Protein AF-A0A959NCC4-F1 (afdb_monomer)

pLDDT: mean 85.94, std 17.53, range [36.22, 98.69]

Radius of gyration: 21.21 Å; Cα contacts (8 Å, |Δi|>4): 226; chains: 1; bounding box: 58×50×36 Å

Secondary structure (DSSP, 8-state):
---S-HHHHGGGGS-HHHHHHHHHHHHHHTS---PPBGGGTS--SSS-S-EEE-TTT--EEEHHHHHHHHHTT-HHHHHHHHHHTTSHHHHT-SEEEEEEEEEETTEEEEEEE-SSS-EEEEEEES----SSSEEEEEEETTEEE-GGG-

Sequence (150 aa):
MPSFIPFLLVFLATPPDVIAFFFSLFSFKINFITMKNANHFFGSHNGSENFYRHNLSGLIYTDSVKELAEGCQAYWLINLIICHQCETQVRKESFQVWDLKRTQENVFSILATDGNHNRVTSQEIPFSDFPYDLATIWLVDGCLMLPSEY

Nearest PDB structures (foldseek):
  3h4l-assembly2_A  TM=6.312E-01  e=6.478E-01  Saccharomyces cerevisiae
  9gbv-assembly1_D  TM=4.904E-01  e=2.244E+00  Escherichia coli
  3h4l-assembly3_B  TM=4.209E-01  e=1.750E+00  Saccharomyces cerevisiae

Foldseek 3Di:
DDDPPPPVVVPVPDPPVVVVVVCVVVVVVVPPPPFFELLVVFQPDQAAPDWDADVPQRFIEGPRVVCLCVVQVPVVVVVVLSVCCVDPQSVVQQKKKWKWAAPDDQKIKIWIDSVVPHTRDIDIDGGDPGPGGIYIWMQHNRYIYGPSHD

Mean predicted aligned error: 10.32 Å

Structure (mmCIF, N/CA/C/O backbone):
data_AF-A0A959NCC4-F1
#
_entry.id   AF-A0A959NCC4-F1
#
loop_
_atom_site.group_PDB
_atom_site.id
_atom_site.type_symbol
_atom_site.label_atom_id
_atom_site.label_alt_id
_atom_site.label_comp_id
_atom_site.label_asym_id
_atom_site.label_entity_id
_atom_site.label_seq_id
_atom_site.pdbx_PDB_ins_code
_atom_site.Cartn_x
_atom_site.Cartn_y
_atom_site.Cartn_z
_atom_site.occupancy
_atom_site.B_iso_or_equiv
_atom_site.auth_seq_id
_atom_site.auth_comp_id
_atom_site.auth_asym_id
_atom_site.auth_atom_id
_atom_site.pdbx_PDB_model_num
ATOM 1 N N . MET A 1 1 ? -32.059 24.848 -22.153 1.00 36.22 1 MET A N 1
ATOM 2 C CA . MET A 1 1 ? -32.544 23.597 -21.530 1.00 36.22 1 MET A CA 1
ATOM 3 C C . MET A 1 1 ? -31.350 22.802 -21.010 1.00 36.22 1 MET A C 1
ATOM 5 O O . MET A 1 1 ? -30.446 22.609 -21.809 1.00 36.22 1 MET A O 1
ATOM 9 N N . PRO A 1 2 ? -31.337 22.322 -19.753 1.00 43.47 2 PRO A N 1
ATOM 10 C CA . PRO A 1 2 ? -31.921 22.899 -18.552 1.00 43.47 2 PRO A CA 1
ATOM 11 C C . PRO A 1 2 ? -30.881 23.705 -17.746 1.00 43.47 2 PRO A C 1
ATOM 13 O O . PRO A 1 2 ? -29.677 23.480 -17.773 1.00 43.47 2 PRO A O 1
ATOM 16 N N . SER A 1 3 ? -31.411 24.706 -17.066 1.00 40.75 3 SER A N 1
ATOM 17 C CA . SER A 1 3 ? -30.784 25.704 -16.211 1.00 40.75 3 SER A CA 1
ATOM 18 C C . SER A 1 3 ? -30.178 25.116 -14.931 1.00 40.75 3 SER A C 1
ATOM 20 O O . SER A 1 3 ? -30.899 24.507 -14.149 1.00 40.75 3 SER A O 1
ATOM 22 N N . PHE A 1 4 ? -28.913 25.430 -14.639 1.00 46.38 4 PHE A N 1
ATOM 23 C CA . PHE A 1 4 ? -28.263 25.240 -13.324 1.00 46.38 4 PHE A CA 1
ATOM 24 C C . PHE A 1 4 ? -28.744 26.235 -12.240 1.00 46.38 4 PHE A C 1
ATOM 26 O O . PHE A 1 4 ? -28.154 26.358 -11.173 1.00 46.38 4 PHE A O 1
ATOM 33 N N . ILE A 1 5 ? -29.833 26.956 -12.511 1.00 52.00 5 ILE A N 1
ATOM 34 C CA . ILE A 1 5 ? -30.332 28.077 -11.712 1.00 52.00 5 ILE A CA 1
ATOM 35 C C . ILE A 1 5 ? -31.399 27.703 -10.642 1.00 52.00 5 ILE A C 1
ATOM 37 O O . ILE A 1 5 ? -31.632 28.541 -9.769 1.00 52.00 5 ILE A O 1
ATOM 41 N N . PRO A 1 6 ? -32.037 26.507 -10.563 1.00 47.09 6 PRO A N 1
ATOM 42 C CA . PRO A 1 6 ? -33.168 26.362 -9.646 1.00 47.09 6 PRO A CA 1
ATOM 43 C C . PRO A 1 6 ? -32.748 26.186 -8.182 1.00 47.09 6 PRO A C 1
ATOM 45 O O . PRO A 1 6 ? -33.572 26.417 -7.309 1.00 47.09 6 PRO A O 1
ATOM 48 N N . PHE A 1 7 ? -31.497 25.821 -7.875 1.00 47.25 7 PHE A N 1
ATOM 49 C CA . PHE A 1 7 ? -31.104 25.605 -6.476 1.00 47.25 7 PHE A CA 1
ATOM 50 C C . PHE A 1 7 ? -30.754 26.894 -5.731 1.00 47.25 7 PHE A C 1
ATOM 52 O O . PHE A 1 7 ? -31.044 26.990 -4.545 1.00 47.25 7 PHE A O 1
ATOM 59 N N . LEU A 1 8 ? -30.196 27.907 -6.405 1.00 48.50 8 LEU A N 1
ATOM 60 C CA . LEU A 1 8 ? -29.817 29.162 -5.742 1.00 48.50 8 LEU A CA 1
ATOM 61 C C . LEU A 1 8 ? -31.023 30.088 -5.489 1.00 48.50 8 LEU A C 1
ATOM 63 O O . LEU A 1 8 ? -31.024 30.851 -4.528 1.00 48.50 8 LEU A O 1
ATOM 67 N N . LEU A 1 9 ? -32.070 30.001 -6.319 1.00 48.56 9 LEU A N 1
ATOM 68 C CA . LEU A 1 9 ? -33.267 30.846 -6.203 1.00 48.56 9 LEU A CA 1
ATOM 69 C C . LEU A 1 9 ? -34.261 30.387 -5.124 1.00 48.56 9 LEU A C 1
ATOM 71 O O . LEU A 1 9 ? -35.061 31.199 -4.670 1.00 48.56 9 LEU A O 1
ATOM 75 N N . VAL A 1 10 ? -34.204 29.130 -4.670 1.00 52.84 10 VAL A N 1
ATOM 76 C CA . VAL A 1 10 ? -35.090 28.623 -3.599 1.00 52.84 10 VAL A CA 1
ATOM 77 C C . VAL A 1 10 ? -34.708 29.182 -2.218 1.00 52.84 10 VAL A C 1
ATOM 79 O O . VAL A 1 10 ? -35.551 29.250 -1.327 1.00 52.84 10 VAL A O 1
ATOM 82 N N . PHE A 1 11 ? -33.476 29.670 -2.042 1.00 53.00 11 PHE A N 1
ATOM 83 C CA . PHE A 1 11 ? -32.990 30.185 -0.755 1.00 53.00 11 PHE A CA 1
ATOM 84 C C . PHE A 1 11 ? -33.338 31.653 -0.473 1.00 53.00 11 PHE A C 1
ATOM 86 O O . PHE A 1 11 ? -33.196 32.096 0.663 1.00 53.00 11 PHE A O 1
ATOM 93 N N . LEU A 1 12 ? -33.831 32.417 -1.454 1.00 54.66 12 LEU A N 1
ATOM 94 C CA . LEU A 1 12 ? -34.167 33.835 -1.244 1.00 54.66 12 LEU A CA 1
ATOM 95 C C . LEU A 1 12 ? -35.498 34.060 -0.501 1.00 54.66 12 LEU A C 1
ATOM 97 O O . LEU A 1 12 ? -35.804 35.195 -0.149 1.00 54.66 12 LEU A O 1
ATOM 101 N N . ALA A 1 13 ? -36.276 33.002 -0.244 1.00 60.25 13 ALA A N 1
ATOM 102 C CA . ALA A 1 13 ? -37.571 33.080 0.441 1.00 60.25 13 ALA A CA 1
ATOM 103 C C . ALA A 1 13 ? -37.619 32.336 1.790 1.00 60.25 13 ALA A C 1
ATOM 105 O O . ALA A 1 13 ? -38.666 32.304 2.437 1.00 60.25 13 ALA A O 1
ATOM 106 N N . THR A 1 14 ? -36.519 31.720 2.228 1.00 65.12 14 THR A N 1
ATOM 107 C CA . THR A 1 14 ? -36.474 30.999 3.507 1.00 65.12 14 THR A CA 1
ATOM 108 C C . THR A 1 14 ? -36.092 31.936 4.655 1.00 65.12 14 THR A C 1
ATOM 110 O O . THR A 1 14 ? -35.218 32.783 4.460 1.00 65.12 14 THR A O 1
ATOM 113 N N . PRO A 1 15 ? -36.693 31.790 5.853 1.00 79.75 15 PRO A N 1
ATOM 114 C CA . PRO A 1 15 ? -36.322 32.585 7.019 1.00 79.75 15 PRO A CA 1
ATOM 115 C C . PRO A 1 15 ? -34.806 32.528 7.283 1.00 79.75 15 PRO A C 1
ATOM 117 O O . PRO A 1 15 ? -34.207 31.465 7.077 1.00 79.75 15 PRO A O 1
ATOM 120 N N . PRO A 1 16 ? -34.184 33.618 7.772 1.00 71.31 16 PRO A N 1
ATOM 121 C CA . PRO A 1 16 ? -32.748 33.671 8.069 1.00 71.31 16 PRO A CA 1
ATOM 122 C C . PRO A 1 16 ? -32.264 32.499 8.934 1.00 71.31 16 PRO A C 1
ATOM 124 O O . PRO A 1 16 ? -31.165 31.991 8.733 1.00 71.31 16 PRO A O 1
ATOM 127 N N . ASP A 1 17 ? -33.122 32.016 9.832 1.00 71.38 17 ASP A N 1
ATOM 128 C CA . ASP A 1 17 ? -32.850 30.920 10.765 1.00 71.38 17 ASP A CA 1
ATOM 129 C C . ASP A 1 17 ? -32.714 29.567 10.050 1.00 71.38 17 ASP A C 1
ATOM 131 O O . ASP A 1 17 ? -31.895 28.729 10.424 1.00 71.38 17 ASP A O 1
ATOM 135 N N . VAL A 1 18 ? -33.479 29.364 8.973 1.00 69.19 18 VAL A N 1
ATOM 136 C CA . VAL A 1 18 ? -33.416 28.160 8.132 1.00 69.19 18 VAL A CA 1
ATOM 137 C C . VAL A 1 18 ? -32.153 28.193 7.281 1.00 69.19 18 VAL A C 1
ATOM 139 O O . VAL A 1 18 ? -31.476 27.179 7.155 1.00 69.19 18 VAL A O 1
ATOM 142 N N . ILE A 1 19 ? -31.784 29.363 6.759 1.00 65.19 19 ILE A N 1
ATOM 143 C CA . ILE A 1 19 ? -30.527 29.559 6.031 1.00 65.19 19 ILE A CA 1
ATOM 144 C C . ILE A 1 19 ? -29.344 29.291 6.967 1.00 65.19 19 ILE A C 1
ATOM 146 O O . ILE A 1 19 ? -28.471 28.500 6.626 1.00 65.19 19 ILE A O 1
ATOM 150 N N . ALA A 1 20 ? -29.348 29.856 8.176 1.00 67.00 20 ALA A N 1
ATOM 151 C CA . ALA A 1 20 ? -28.329 29.606 9.191 1.00 67.00 20 ALA A CA 1
ATOM 152 C C . ALA A 1 20 ? -28.272 28.130 9.616 1.00 67.00 20 ALA A C 1
ATOM 154 O O . ALA A 1 20 ? -27.182 27.596 9.808 1.00 67.00 20 ALA A O 1
ATOM 155 N N . PHE A 1 21 ? -29.414 27.441 9.703 1.00 67.56 21 PHE A N 1
ATOM 156 C CA . PHE A 1 21 ? -29.465 26.005 9.971 1.00 67.56 21 PHE A CA 1
ATOM 157 C C . PHE A 1 21 ? -28.913 25.179 8.807 1.00 67.56 21 PHE A C 1
ATOM 159 O O . PHE A 1 21 ? -28.141 24.261 9.045 1.00 67.56 21 PHE A O 1
ATOM 166 N N . PHE A 1 22 ? -29.233 25.515 7.555 1.00 63.03 22 PHE A N 1
ATOM 167 C CA . PHE A 1 22 ? -28.664 24.860 6.375 1.00 63.03 22 PHE A CA 1
ATOM 168 C C . PHE A 1 22 ? -27.165 25.115 6.2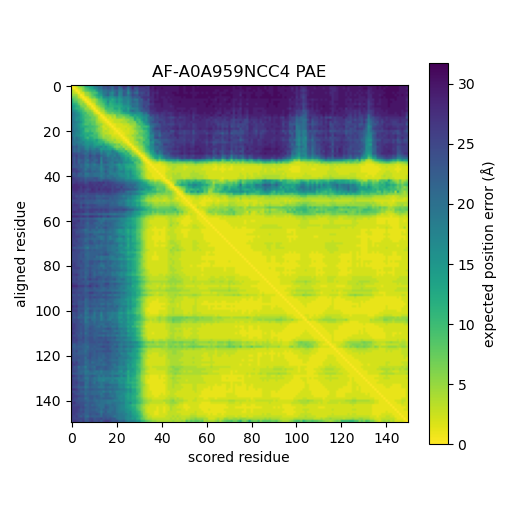54 1.00 63.03 22 PHE A C 1
ATOM 170 O O . PHE A 1 22 ? -26.426 24.174 5.996 1.00 63.03 22 PHE A O 1
ATOM 177 N N . PHE A 1 23 ? -26.693 26.341 6.490 1.00 61.25 23 PHE A N 1
ATOM 178 C CA . PHE A 1 23 ? -25.265 26.640 6.558 1.00 61.25 23 PHE A CA 1
ATOM 179 C C . PHE A 1 23 ? -24.602 25.939 7.737 1.00 61.25 23 PHE A C 1
ATOM 181 O O . PHE A 1 23 ? -23.507 25.438 7.564 1.00 61.25 23 PHE A O 1
ATOM 188 N N . SER A 1 24 ? -25.253 25.819 8.892 1.00 63.38 24 SER A N 1
ATOM 189 C CA . SER A 1 24 ? -24.748 25.029 10.016 1.00 63.38 24 SER A CA 1
ATOM 190 C C . SER A 1 24 ? -24.676 23.546 9.660 1.00 63.38 24 SER A C 1
ATOM 192 O O . SER A 1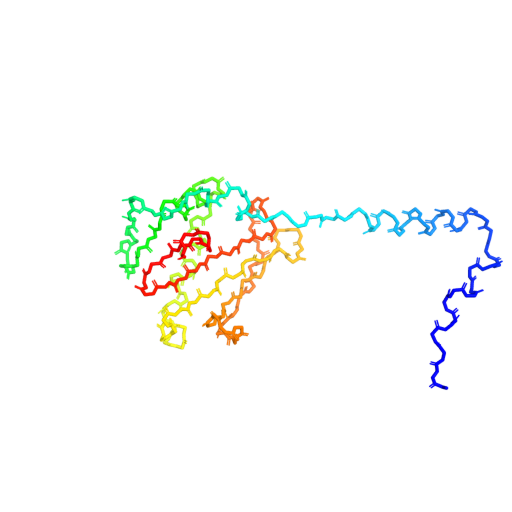 24 ? -23.633 22.945 9.837 1.00 63.38 24 SER A O 1
ATOM 194 N N . LEU A 1 25 ? -25.710 22.959 9.053 1.00 56.66 25 LEU A N 1
ATOM 195 C CA . LEU A 1 25 ? -25.737 21.552 8.641 1.00 56.66 25 LEU A CA 1
ATOM 196 C C . LEU A 1 25 ? -24.739 21.263 7.510 1.00 56.66 25 LEU A C 1
ATOM 198 O O . LEU A 1 25 ? -24.101 20.215 7.498 1.00 56.66 25 LEU A O 1
ATOM 202 N N . PHE A 1 26 ? -24.591 22.192 6.563 1.00 53.12 26 PHE A N 1
ATOM 203 C CA . PHE A 1 26 ? -23.646 22.106 5.454 1.00 53.12 26 PHE A CA 1
ATOM 204 C C . PHE A 1 26 ? -22.221 22.336 5.955 1.00 53.12 26 PHE A C 1
ATOM 206 O O . PHE A 1 26 ? -21.354 21.538 5.644 1.00 53.12 26 PHE A O 1
ATOM 213 N N . SER A 1 27 ? -21.989 23.321 6.825 1.00 52.94 27 SER A N 1
ATOM 214 C CA . SER A 1 27 ? -20.706 23.573 7.494 1.00 52.94 27 SER A CA 1
ATOM 215 C C . SER A 1 27 ? -20.348 22.480 8.513 1.00 52.94 27 SER A C 1
ATOM 217 O O . SER A 1 27 ? -19.172 22.233 8.731 1.00 52.94 27 SER A O 1
ATOM 219 N N . PHE A 1 28 ? -21.330 21.775 9.085 1.00 49.50 28 PHE A N 1
ATOM 220 C CA . PHE A 1 28 ? -21.154 20.610 9.962 1.00 49.50 28 PHE A CA 1
ATOM 221 C C . PHE A 1 28 ? -20.828 19.349 9.155 1.00 49.50 28 PHE A C 1
ATOM 223 O O . PHE A 1 28 ? -20.001 18.546 9.579 1.00 49.50 28 PHE A O 1
ATOM 230 N N . LYS A 1 29 ? -21.405 19.206 7.953 1.00 48.91 29 LYS A N 1
ATOM 231 C CA . LYS A 1 29 ? -21.028 18.186 6.955 1.00 48.91 29 LYS A CA 1
ATOM 232 C C . LYS A 1 29 ? -19.697 18.516 6.255 1.00 48.91 29 LYS A C 1
ATOM 234 O O . LYS A 1 29 ? -19.034 17.621 5.749 1.00 48.91 29 LYS A O 1
ATOM 239 N N . ILE A 1 30 ? -19.307 19.792 6.283 1.00 46.19 30 ILE A N 1
ATOM 240 C CA . ILE A 1 30 ? -18.023 20.375 5.867 1.00 46.19 30 ILE A CA 1
ATOM 241 C C . ILE A 1 30 ? -17.117 20.607 7.094 1.00 46.19 30 ILE A C 1
ATOM 243 O O . ILE A 1 30 ? -16.138 21.348 7.037 1.00 46.19 30 ILE A O 1
ATOM 247 N N . ASN A 1 31 ? -17.329 19.881 8.198 1.00 46.62 31 ASN A N 1
ATOM 248 C CA . ASN A 1 31 ? -16.174 19.442 8.976 1.00 46.62 31 ASN A CA 1
ATOM 249 C C . ASN A 1 31 ? -15.408 18.470 8.073 1.00 46.62 31 ASN A C 1
ATOM 251 O O . ASN A 1 31 ? -15.581 17.257 8.145 1.00 46.62 31 ASN A O 1
ATOM 255 N N . PHE A 1 32 ? -14.654 19.049 7.134 1.00 52.91 32 PHE A N 1
ATOM 256 C CA . PHE A 1 32 ? -13.700 18.401 6.259 1.00 52.91 32 PHE A CA 1
ATOM 257 C C . PHE A 1 32 ? -12.875 17.459 7.127 1.00 52.91 32 PHE A C 1
ATOM 259 O O . PHE A 1 32 ? -11.999 17.890 7.878 1.00 52.91 32 PHE A O 1
ATOM 266 N N . ILE A 1 33 ? -13.162 16.164 7.033 1.00 61.19 33 ILE A N 1
ATOM 267 C CA . ILE A 1 33 ? -12.213 15.139 7.436 1.00 61.19 33 ILE A CA 1
ATOM 268 C C . ILE A 1 33 ? -11.091 15.276 6.413 1.00 61.19 33 ILE A C 1
ATOM 270 O O . ILE A 1 33 ? -11.153 14.712 5.321 1.00 61.19 33 ILE A O 1
ATOM 274 N N . THR A 1 34 ? -10.116 16.138 6.698 1.00 77.19 34 THR A N 1
ATOM 275 C CA . THR A 1 34 ? -8.869 16.156 5.946 1.00 77.19 34 THR A CA 1
ATOM 276 C C . THR A 1 34 ? -8.284 14.764 6.105 1.00 77.19 34 THR A C 1
ATOM 278 O O . THR A 1 34 ? -7.826 14.415 7.192 1.00 77.19 34 THR A O 1
ATOM 281 N N . MET A 1 35 ? -8.374 13.962 5.043 1.00 88.00 35 MET A N 1
ATOM 282 C CA . MET A 1 35 ? -7.840 12.606 5.016 1.00 88.00 35 MET A CA 1
ATOM 283 C C . MET A 1 35 ? -6.366 12.670 5.415 1.00 88.00 35 MET A C 1
ATOM 285 O O . MET A 1 35 ? -5.568 13.351 4.766 1.00 88.00 35 MET A O 1
ATOM 289 N N . LYS A 1 36 ? -6.003 11.993 6.499 1.00 94.81 36 LYS A N 1
ATOM 290 C CA . LYS A 1 36 ? -4.627 11.932 6.977 1.00 94.81 36 LYS A CA 1
ATOM 291 C C . LYS A 1 36 ? -3.880 10.881 6.173 1.00 94.81 36 LYS A C 1
ATOM 293 O O . LYS A 1 36 ? -4.257 9.713 6.185 1.00 94.81 36 LYS A O 1
ATOM 298 N N . ASN A 1 37 ? -2.815 11.288 5.494 1.00 96.19 37 ASN A N 1
ATOM 299 C CA . ASN A 1 37 ? -1.965 10.376 4.741 1.00 96.19 37 ASN A CA 1
ATOM 300 C C . ASN A 1 37 ? -0.753 9.954 5.579 1.00 96.19 37 ASN A C 1
ATOM 302 O O . ASN A 1 37 ? -0.001 10.813 6.036 1.00 96.19 37 ASN A O 1
ATOM 306 N N . ALA A 1 38 ? -0.563 8.646 5.756 1.00 97.00 38 ALA A N 1
ATOM 307 C CA . ALA A 1 38 ? 0.583 8.066 6.446 1.00 97.00 38 ALA A CA 1
ATOM 308 C C . ALA A 1 38 ? 1.913 8.492 5.801 1.00 97.00 38 ALA A C 1
ATOM 310 O O . ALA A 1 38 ? 2.870 8.774 6.515 1.00 97.00 38 ALA A O 1
ATOM 311 N N . ASN A 1 39 ? 1.969 8.642 4.474 1.00 95.44 39 ASN A N 1
ATOM 312 C CA . ASN A 1 39 ? 3.177 9.056 3.750 1.00 95.44 39 ASN A CA 1
ATOM 313 C C . ASN A 1 39 ? 3.658 10.481 4.088 1.00 95.44 39 ASN A C 1
ATOM 315 O O . ASN A 1 39 ? 4.748 10.856 3.682 1.00 95.44 39 ASN A O 1
ATOM 319 N N . HIS A 1 40 ? 2.878 11.295 4.812 1.00 93.38 40 HIS A N 1
ATOM 320 C CA . HIS A 1 40 ? 3.369 12.573 5.351 1.00 93.38 40 HIS A CA 1
ATOM 321 C C . HIS A 1 40 ? 4.170 12.411 6.653 1.00 93.38 40 HIS A C 1
ATOM 323 O O . HIS A 1 40 ? 4.870 13.335 7.056 1.00 93.38 40 HIS A O 1
ATOM 329 N N . PHE A 1 41 ? 4.020 11.275 7.337 1.00 93.56 41 PHE A N 1
ATOM 330 C CA . PHE A 1 41 ? 4.621 11.000 8.644 1.00 93.56 41 PHE A CA 1
ATOM 331 C C . PHE A 1 41 ? 5.752 9.968 8.568 1.00 93.56 41 PHE A C 1
ATOM 333 O O . PHE A 1 41 ? 6.590 9.927 9.464 1.00 93.56 41 PHE A O 1
ATOM 340 N N . PHE A 1 42 ? 5.783 9.163 7.503 1.00 93.06 42 PHE A N 1
ATOM 341 C CA . PHE A 1 42 ? 6.813 8.162 7.222 1.00 93.06 42 PHE A CA 1
ATOM 342 C C . PHE A 1 42 ? 7.483 8.462 5.878 1.00 93.06 42 PHE A C 1
ATOM 344 O O . PHE A 1 42 ? 6.841 9.016 4.988 1.00 93.06 42 PHE A O 1
ATOM 351 N N . GLY A 1 43 ? 8.747 8.063 5.705 1.00 81.50 43 GLY A N 1
ATOM 352 C CA . GLY A 1 43 ? 9.467 8.266 4.439 1.00 81.50 43 GLY A CA 1
ATOM 353 C C . GLY A 1 43 ? 10.207 9.597 4.327 1.00 81.50 43 GLY A C 1
ATOM 354 O O . GLY A 1 43 ? 10.400 10.094 3.222 1.00 81.50 43 GLY A O 1
ATOM 355 N N . SER A 1 44 ? 10.635 10.178 5.451 1.00 76.88 44 SER A N 1
ATOM 356 C CA . SER A 1 44 ? 11.462 11.398 5.478 1.00 76.88 44 SER A CA 1
ATOM 357 C C . SER A 1 44 ? 12.896 11.188 4.967 1.00 76.88 44 SER A C 1
ATOM 359 O O . SER A 1 44 ? 13.664 12.146 4.885 1.00 76.88 44 SER A O 1
ATOM 361 N N . HIS A 1 45 ? 13.277 9.946 4.670 1.00 67.69 45 HIS A N 1
ATOM 362 C CA . HIS A 1 45 ? 14.618 9.569 4.246 1.00 67.69 45 HIS A CA 1
ATOM 363 C C . HIS A 1 45 ? 14.688 9.463 2.717 1.00 67.69 45 HIS A C 1
ATOM 365 O O . HIS A 1 45 ? 13.799 8.898 2.085 1.00 67.69 45 HIS A O 1
ATOM 371 N N . ASN A 1 46 ? 15.760 9.996 2.124 1.00 68.19 46 ASN A N 1
ATOM 372 C CA . ASN A 1 46 ? 16.047 9.815 0.702 1.00 68.19 46 ASN A CA 1
ATOM 373 C C . ASN A 1 46 ? 16.774 8.477 0.514 1.00 68.19 46 ASN A C 1
ATOM 375 O O . ASN A 1 46 ? 18.002 8.416 0.615 1.00 68.19 46 ASN A O 1
ATOM 379 N N . GLY A 1 47 ? 16.007 7.419 0.256 1.00 66.31 47 GLY A N 1
ATOM 380 C CA . GLY A 1 47 ? 16.509 6.051 0.126 1.00 66.31 47 GLY A CA 1
ATOM 381 C C . GLY A 1 47 ? 16.582 5.296 1.458 1.00 66.31 47 GLY A C 1
ATOM 382 O O . GLY A 1 47 ? 16.241 5.827 2.513 1.00 66.31 47 GLY A O 1
ATOM 383 N N . SER A 1 48 ? 17.022 4.037 1.389 1.00 81.62 48 SER A N 1
ATOM 384 C CA . SER A 1 48 ? 17.064 3.105 2.525 1.00 81.62 48 SER A CA 1
ATOM 385 C C . SER A 1 48 ? 18.486 2.608 2.760 1.00 81.62 48 SER A C 1
ATOM 387 O O . SER A 1 48 ? 19.163 2.197 1.815 1.00 81.62 48 SER A O 1
ATOM 389 N N . GLU A 1 49 ? 18.936 2.612 4.014 1.00 83.00 49 GLU A N 1
ATOM 390 C CA . GLU A 1 49 ? 20.246 2.070 4.393 1.00 83.00 49 GLU A CA 1
ATOM 391 C C . GLU A 1 49 ? 20.163 0.562 4.652 1.00 83.00 49 GLU A C 1
ATOM 393 O O . GLU A 1 49 ? 21.111 -0.177 4.375 1.00 83.00 49 GLU A O 1
ATOM 398 N N . ASN A 1 50 ? 19.008 0.090 5.132 1.00 88.19 50 ASN A N 1
ATOM 399 C CA . ASN A 1 50 ? 18.749 -1.315 5.407 1.00 88.19 50 ASN A CA 1
ATOM 400 C C . ASN A 1 50 ? 17.614 -1.853 4.536 1.00 88.19 50 ASN A C 1
ATOM 402 O O . ASN A 1 50 ? 16.693 -1.139 4.144 1.00 88.19 50 ASN A O 1
ATOM 406 N N . PHE A 1 51 ? 17.665 -3.155 4.266 1.00 92.38 51 PHE A N 1
ATOM 407 C CA . PHE A 1 51 ? 16.593 -3.886 3.600 1.00 92.38 51 PHE A CA 1
ATOM 408 C C . PHE A 1 51 ? 16.202 -5.084 4.451 1.00 92.38 51 PHE A C 1
ATOM 410 O O . PHE A 1 51 ? 17.043 -5.895 4.845 1.00 92.38 51 PHE A O 1
ATOM 417 N N . TYR A 1 52 ? 14.909 -5.217 4.703 1.00 93.81 52 TYR A N 1
ATOM 418 C CA . TYR A 1 52 ? 14.356 -6.293 5.510 1.00 93.81 52 TYR A CA 1
ATOM 419 C C . TYR A 1 52 ? 13.720 -7.318 4.593 1.00 93.81 52 TYR A C 1
ATOM 421 O O . TYR A 1 52 ? 12.956 -6.972 3.701 1.00 93.81 52 TYR A O 1
ATOM 429 N N . ARG A 1 53 ? 14.034 -8.594 4.798 1.00 94.12 53 ARG A N 1
ATOM 430 C CA . ARG A 1 53 ? 13.486 -9.683 3.990 1.00 94.12 53 ARG A CA 1
ATOM 431 C C . ARG A 1 53 ? 12.263 -10.278 4.670 1.00 94.12 53 ARG A C 1
ATOM 433 O O . ARG A 1 53 ? 12.332 -10.718 5.814 1.00 94.12 53 ARG A O 1
ATOM 440 N N . HIS A 1 54 ? 11.168 -10.388 3.928 1.00 91.75 54 HIS A N 1
ATOM 441 C CA . HIS A 1 54 ? 10.041 -11.206 4.337 1.00 91.75 54 HIS A CA 1
ATOM 442 C C . HIS A 1 54 ? 10.340 -12.686 4.052 1.00 91.75 54 HIS A C 1
ATOM 444 O O . HIS A 1 54 ? 10.497 -13.104 2.902 1.00 91.75 54 HIS A O 1
ATOM 450 N N . ASN A 1 55 ? 10.419 -13.494 5.111 1.00 84.94 55 ASN A N 1
ATOM 451 C CA . ASN A 1 55 ? 10.974 -14.851 5.057 1.00 84.94 55 ASN A CA 1
ATOM 452 C C . ASN A 1 55 ? 10.270 -15.795 4.071 1.00 84.94 55 ASN A C 1
ATOM 454 O O . ASN A 1 55 ? 10.937 -16.604 3.433 1.00 84.94 55 ASN A O 1
ATOM 458 N N . LEU A 1 56 ? 8.943 -15.708 3.938 1.00 84.62 56 LEU A N 1
ATOM 459 C CA . LEU A 1 56 ? 8.171 -16.661 3.129 1.00 84.62 56 LEU A CA 1
ATOM 460 C C . LEU A 1 56 ? 8.105 -16.288 1.645 1.00 84.62 56 LEU A C 1
ATOM 462 O O . LEU A 1 56 ? 8.063 -17.170 0.794 1.00 84.62 56 LEU A O 1
ATOM 466 N N . SER A 1 57 ? 8.083 -14.994 1.326 1.00 90.31 57 SER A N 1
ATOM 467 C CA . SER A 1 57 ? 7.953 -14.517 -0.059 1.00 90.31 57 SER A CA 1
ATOM 468 C C . SER A 1 57 ? 9.297 -14.206 -0.705 1.00 90.31 57 SER A C 1
ATOM 470 O O . SER A 1 57 ? 9.397 -14.173 -1.927 1.00 90.31 57 SER A O 1
ATOM 472 N N . GLY A 1 58 ? 10.327 -13.947 0.103 1.00 91.44 58 GLY A N 1
ATOM 473 C CA . GLY A 1 58 ? 11.623 -13.474 -0.366 1.00 91.44 58 GLY A CA 1
ATOM 474 C C . GLY A 1 58 ? 11.631 -12.020 -0.838 1.00 91.44 58 GLY A C 1
ATOM 475 O O . GLY A 1 58 ? 12.712 -11.532 -1.168 1.00 91.44 58 GLY A O 1
ATOM 476 N N . LEU A 1 59 ? 10.477 -11.337 -0.833 1.00 93.88 59 LEU A N 1
ATOM 477 C CA . LEU A 1 59 ? 10.397 -9.895 -1.052 1.00 93.88 59 LEU A CA 1
ATOM 478 C C . LEU A 1 59 ? 11.147 -9.161 0.053 1.00 93.88 59 LEU A C 1
ATOM 480 O O . LEU A 1 59 ? 11.222 -9.636 1.193 1.00 93.88 59 LEU A O 1
ATOM 484 N N . ILE A 1 60 ? 11.677 -7.998 -0.294 1.00 97.00 60 ILE A N 1
ATOM 485 C CA . ILE A 1 60 ? 12.342 -7.108 0.650 1.00 97.00 60 ILE A CA 1
ATOM 486 C C . ILE A 1 60 ? 11.526 -5.833 0.846 1.00 97.00 60 ILE A C 1
ATOM 488 O O . ILE A 1 60 ? 10.644 -5.533 0.045 1.00 97.00 60 ILE A O 1
ATOM 492 N N . TYR A 1 61 ? 11.792 -5.098 1.916 1.00 96.94 61 TYR A N 1
ATOM 493 C CA . TYR A 1 61 ? 11.185 -3.798 2.172 1.00 96.94 61 TYR A CA 1
ATOM 494 C C . TYR A 1 61 ? 12.173 -2.842 2.842 1.00 96.94 61 TYR A C 1
ATOM 496 O O . TYR A 1 61 ? 13.112 -3.289 3.508 1.00 96.94 61 TYR A O 1
ATOM 504 N N . THR A 1 62 ? 11.977 -1.544 2.622 1.00 96.50 62 THR A N 1
ATOM 505 C CA . THR A 1 62 ? 12.838 -0.459 3.117 1.00 96.50 62 THR A CA 1
ATOM 506 C C . THR A 1 62 ? 12.615 -0.147 4.599 1.00 96.50 62 THR A C 1
ATOM 508 O O . THR A 1 62 ? 11.644 -0.599 5.218 1.00 96.50 62 THR A O 1
ATOM 511 N N . ASP A 1 63 ? 13.512 0.664 5.165 1.00 94.56 63 ASP A N 1
ATOM 512 C CA . ASP A 1 63 ? 13.392 1.241 6.504 1.00 94.56 63 ASP A CA 1
ATOM 513 C C . ASP A 1 63 ? 12.070 1.999 6.670 1.00 94.56 63 ASP A C 1
ATOM 515 O O . ASP A 1 63 ? 11.345 1.745 7.630 1.00 94.56 63 ASP A O 1
ATOM 519 N N . SER A 1 64 ? 11.672 2.834 5.706 1.00 95.00 64 SER A N 1
ATOM 520 C CA . SER A 1 64 ? 10.444 3.628 5.846 1.00 95.00 64 SER A CA 1
ATOM 521 C C . SER A 1 64 ? 9.175 2.771 5.822 1.00 95.00 64 SER A C 1
ATOM 523 O O . SER A 1 64 ? 8.214 3.056 6.540 1.00 95.00 64 SER A O 1
ATOM 525 N N . VAL A 1 65 ? 9.158 1.683 5.041 1.00 96.88 65 VAL A N 1
ATOM 526 C CA . VAL A 1 65 ? 8.051 0.712 5.070 1.00 96.88 65 VAL A CA 1
ATOM 527 C C . VAL A 1 65 ? 8.011 -0.030 6.405 1.00 96.88 65 VAL A C 1
ATOM 529 O O . VAL A 1 65 ? 6.926 -0.245 6.951 1.00 96.88 65 VAL A O 1
ATOM 532 N N . LYS A 1 66 ? 9.175 -0.388 6.963 1.00 96.06 66 LYS A N 1
ATOM 533 C CA . LYS A 1 66 ? 9.264 -0.987 8.299 1.00 96.06 66 LYS A CA 1
ATOM 534 C C . LYS A 1 66 ? 8.746 -0.035 9.375 1.00 96.06 66 LYS A C 1
ATOM 536 O O . LYS A 1 66 ? 7.918 -0.445 10.182 1.00 96.06 66 LYS A O 1
ATOM 541 N N . GLU A 1 67 ? 9.189 1.219 9.370 1.00 95.75 67 GLU A N 1
ATOM 542 C CA . GLU A 1 67 ? 8.754 2.251 10.316 1.00 95.75 67 GLU A CA 1
ATOM 543 C C . GLU A 1 67 ? 7.241 2.479 10.247 1.00 95.75 67 GLU A C 1
ATOM 545 O O . GLU A 1 67 ? 6.584 2.537 11.286 1.00 95.75 67 GLU A O 1
ATOM 550 N N . LEU A 1 68 ? 6.667 2.535 9.038 1.00 97.31 68 LEU A N 1
ATOM 551 C CA . LEU A 1 68 ? 5.220 2.629 8.845 1.00 97.31 68 LEU A CA 1
ATOM 552 C C . LEU A 1 68 ? 4.509 1.412 9.443 1.00 97.31 68 LEU A C 1
ATOM 554 O O . LEU A 1 68 ? 3.539 1.569 10.188 1.00 97.31 68 LEU A O 1
ATOM 558 N N . ALA A 1 69 ? 4.988 0.202 9.147 1.00 97.44 69 ALA A N 1
ATOM 559 C CA . ALA A 1 69 ? 4.393 -1.031 9.648 1.00 97.44 69 ALA A CA 1
ATOM 560 C C . ALA A 1 69 ? 4.493 -1.154 11.178 1.00 97.44 69 ALA A C 1
ATOM 562 O O . ALA A 1 69 ? 3.532 -1.584 11.813 1.00 97.44 69 ALA A O 1
ATOM 563 N N . GLU A 1 70 ? 5.607 -0.747 11.785 1.00 97.12 70 GLU A N 1
ATOM 564 C CA . GLU A 1 70 ? 5.797 -0.750 13.240 1.00 97.12 70 GLU A CA 1
ATOM 565 C C . GLU A 1 70 ? 4.960 0.338 13.920 1.00 97.12 70 GLU A C 1
ATOM 567 O O . GLU A 1 70 ? 4.199 0.043 14.842 1.00 97.12 70 GLU A O 1
ATOM 572 N N . GLY A 1 71 ? 5.043 1.578 13.433 1.00 97.19 71 GLY A N 1
ATOM 573 C CA . GLY A 1 71 ? 4.349 2.731 14.006 1.00 97.19 71 GLY A CA 1
ATOM 574 C C . GLY A 1 71 ? 2.829 2.661 13.872 1.00 97.19 71 GLY A C 1
ATOM 575 O O . GLY A 1 71 ? 2.112 3.150 14.742 1.00 97.19 71 GLY A O 1
ATOM 576 N N . CYS A 1 72 ? 2.327 2.021 12.814 1.00 97.62 72 CYS A N 1
ATOM 577 C CA . CYS A 1 72 ? 0.894 1.829 12.585 1.00 97.62 72 CYS A CA 1
ATOM 578 C C . CYS A 1 72 ? 0.384 0.442 12.992 1.00 97.62 72 CYS A C 1
ATOM 580 O O . CYS A 1 72 ? -0.786 0.156 12.755 1.00 97.62 72 CYS A O 1
ATOM 582 N N . GLN A 1 73 ? 1.249 -0.439 13.513 1.00 97.69 73 GLN A N 1
ATOM 583 C CA . GLN A 1 73 ? 0.938 -1.859 13.744 1.00 97.69 73 GLN A CA 1
ATOM 584 C C . GLN A 1 73 ? 0.364 -2.558 12.489 1.00 97.69 73 GLN A C 1
ATOM 586 O O . GLN A 1 73 ? -0.480 -3.450 12.554 1.00 97.69 73 GLN A O 1
ATOM 591 N N . ALA A 1 74 ? 0.856 -2.159 11.314 1.00 97.44 74 ALA A N 1
ATOM 592 C CA . ALA A 1 74 ? 0.289 -2.461 10.006 1.00 97.44 74 ALA A CA 1
ATOM 593 C C . ALA A 1 74 ? 1.087 -3.500 9.201 1.00 97.44 74 ALA A C 1
ATOM 595 O O . ALA A 1 74 ? 1.060 -3.493 7.973 1.00 97.44 74 ALA A O 1
ATOM 596 N N . TYR A 1 75 ? 1.767 -4.445 9.859 1.00 97.12 75 TYR A N 1
ATOM 597 C CA . TYR A 1 75 ? 2.417 -5.572 9.166 1.00 97.12 75 TYR A CA 1
ATOM 598 C C . TYR A 1 75 ? 1.437 -6.405 8.324 1.00 97.12 75 TYR A C 1
ATOM 600 O O . TYR A 1 75 ? 1.828 -7.037 7.341 1.00 97.12 75 TYR A O 1
ATOM 608 N N . TRP A 1 76 ? 0.145 -6.367 8.661 1.00 97.44 76 TRP A N 1
ATOM 609 C CA . TRP A 1 76 ? -0.911 -6.959 7.846 1.00 97.44 76 TRP A CA 1
ATOM 610 C C . TRP A 1 76 ? -0.965 -6.368 6.429 1.00 97.44 76 TRP A C 1
ATOM 612 O O . TRP A 1 76 ? -1.309 -7.098 5.507 1.00 97.44 76 TRP A O 1
ATOM 622 N N . LEU A 1 77 ? -0.598 -5.096 6.231 1.00 98.19 77 LEU A N 1
ATOM 623 C CA . LEU A 1 77 ? -0.603 -4.442 4.920 1.00 98.19 77 LEU A CA 1
ATOM 624 C C . LEU A 1 77 ? 0.498 -5.015 4.021 1.00 98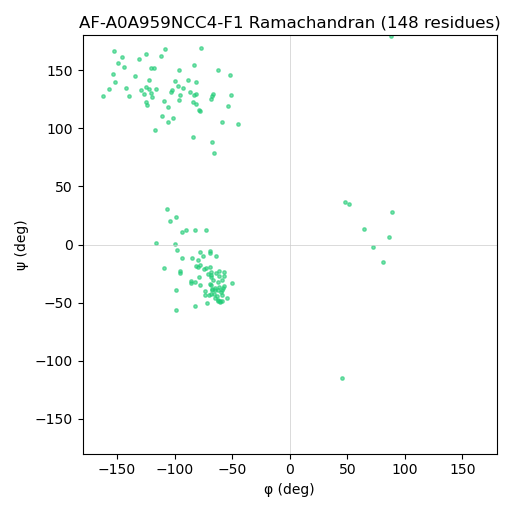.19 77 LEU A C 1
ATOM 626 O O . LEU A 1 77 ? 0.239 -5.356 2.869 1.00 98.19 77 LEU A O 1
ATOM 630 N N . ILE A 1 78 ? 1.697 -5.215 4.576 1.00 97.94 78 ILE A N 1
ATOM 631 C CA . ILE A 1 78 ? 2.806 -5.904 3.897 1.00 97.94 78 ILE A CA 1
ATOM 632 C C . ILE A 1 78 ? 2.379 -7.329 3.521 1.00 97.94 78 ILE A C 1
ATOM 634 O O . ILE A 1 78 ? 2.515 -7.741 2.368 1.00 97.94 78 ILE A O 1
ATOM 638 N N . ASN A 1 79 ? 1.802 -8.068 4.474 1.00 96.94 79 ASN A N 1
ATOM 639 C CA . ASN A 1 79 ? 1.326 -9.431 4.236 1.00 96.94 79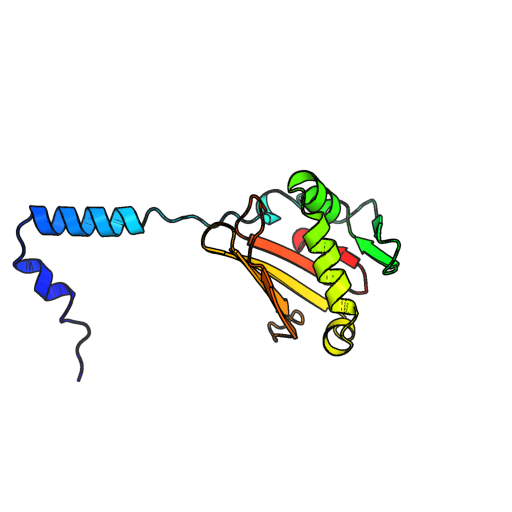 ASN A CA 1
ATOM 640 C C . ASN A 1 79 ? 0.220 -9.480 3.17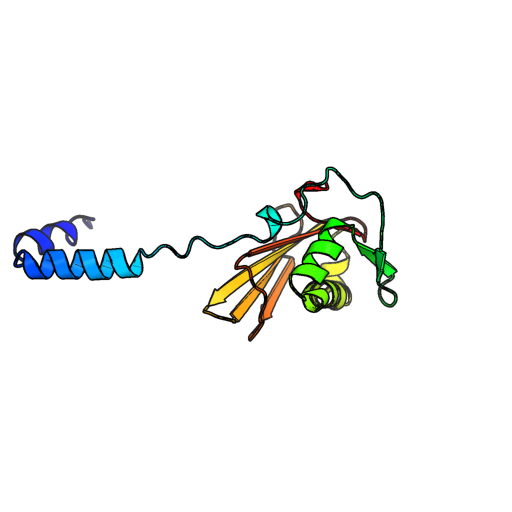6 1.00 96.94 79 ASN A C 1
ATOM 642 O O . ASN A 1 79 ? 0.220 -10.383 2.346 1.00 96.94 79 ASN A O 1
ATOM 646 N N . LEU A 1 80 ? -0.696 -8.508 3.169 1.00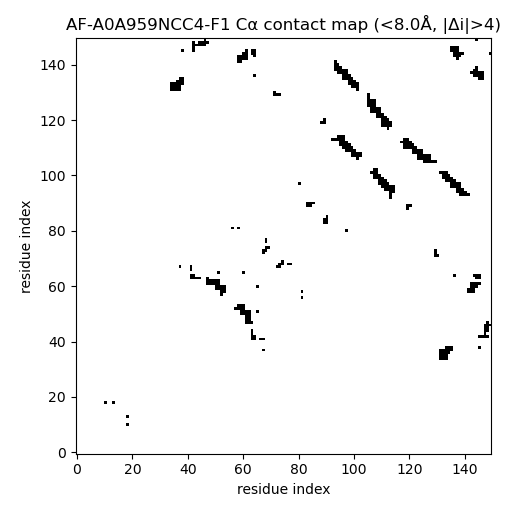 98.00 80 LEU A N 1
ATOM 647 C CA . LEU A 1 80 ? -1.753 -8.402 2.169 1.00 98.00 80 LEU A CA 1
ATOM 648 C C . LEU A 1 80 ? -1.152 -8.248 0.768 1.00 98.00 80 LEU A C 1
ATOM 650 O O . LEU A 1 80 ? -1.512 -9.013 -0.125 1.00 98.00 80 LEU A O 1
ATOM 654 N N . ILE A 1 81 ? -0.200 -7.326 0.586 1.00 98.25 81 ILE A N 1
ATOM 655 C CA . ILE A 1 81 ? 0.479 -7.118 -0.704 1.00 98.25 81 ILE A CA 1
ATOM 656 C C . ILE A 1 81 ? 1.196 -8.399 -1.150 1.00 98.25 81 ILE A C 1
ATOM 658 O O . ILE A 1 81 ? 1.117 -8.780 -2.319 1.00 98.25 81 ILE A O 1
ATOM 662 N N . ILE A 1 82 ? 1.847 -9.100 -0.217 1.00 97.19 82 ILE A N 1
ATOM 663 C CA . ILE A 1 82 ? 2.519 -10.381 -0.470 1.00 97.19 82 ILE A CA 1
ATOM 664 C C . ILE A 1 82 ? 1.532 -11.467 -0.903 1.00 97.19 82 ILE A C 1
ATOM 666 O O . ILE A 1 82 ? 1.814 -12.186 -1.859 1.00 97.19 82 ILE A O 1
ATOM 670 N N . CYS A 1 83 ? 0.382 -11.586 -0.237 1.00 97.00 83 CYS A N 1
ATOM 671 C CA . CYS A 1 83 ? -0.652 -12.556 -0.594 1.00 97.00 83 CYS A CA 1
ATOM 672 C C . CYS A 1 83 ? -1.152 -12.344 -2.029 1.00 97.00 83 CYS A C 1
ATOM 674 O O . CYS A 1 83 ? -1.325 -13.314 -2.765 1.00 97.00 83 CYS A O 1
ATOM 676 N N . HIS A 1 84 ? -1.308 -11.091 -2.467 1.00 97.62 84 HIS A N 1
ATOM 677 C CA . HIS A 1 84 ? -1.675 -10.788 -3.856 1.00 97.62 84 HIS A CA 1
ATOM 678 C C . HIS A 1 84 ? -0.617 -11.229 -4.875 1.00 97.62 84 HIS A C 1
ATOM 680 O O . HIS A 1 84 ? -0.965 -11.540 -6.012 1.00 97.62 84 HIS A O 1
ATOM 686 N N . GLN A 1 85 ? 0.658 -11.362 -4.487 1.00 97.06 85 GLN A N 1
ATOM 687 C CA . GLN A 1 85 ? 1.702 -11.879 -5.386 1.00 97.06 85 GLN A CA 1
ATOM 688 C C . GLN A 1 85 ? 1.544 -13.378 -5.708 1.00 97.06 85 GLN A C 1
ATOM 690 O O . GLN A 1 85 ? 2.252 -13.902 -6.575 1.00 97.06 85 GLN A O 1
ATOM 695 N N . CYS A 1 86 ? 0.619 -14.090 -5.053 1.00 95.62 86 CYS A N 1
ATOM 696 C CA . CYS A 1 86 ? 0.214 -15.432 -5.474 1.00 95.62 86 CYS A CA 1
ATOM 697 C C . CYS A 1 86 ? -0.547 -15.412 -6.811 1.00 95.62 86 CYS A C 1
ATOM 699 O O . CYS A 1 86 ? -0.543 -16.411 -7.535 1.00 95.62 86 CYS A O 1
ATOM 701 N N . GLU A 1 87 ? -1.159 -14.284 -7.177 1.00 96.81 87 GLU A N 1
ATOM 702 C CA . GLU A 1 87 ? -1.835 -14.120 -8.455 1.00 96.81 87 GLU A CA 1
ATOM 703 C C . GLU A 1 87 ? -0.846 -13.726 -9.557 1.00 96.81 87 GLU A C 1
ATOM 705 O O . GLU A 1 87 ? -0.173 -12.696 -9.502 1.00 96.81 87 GLU A O 1
ATOM 710 N N . THR A 1 88 ? -0.785 -14.529 -10.622 1.00 95.81 88 THR A N 1
ATOM 711 C CA . THR A 1 88 ? 0.184 -14.317 -11.716 1.00 95.81 88 THR A CA 1
ATOM 712 C C . THR A 1 88 ? -0.020 -12.977 -12.431 1.00 95.81 88 THR A C 1
ATOM 714 O O . THR A 1 88 ? 0.950 -12.370 -12.875 1.00 95.81 88 THR A O 1
ATOM 717 N N . GLN A 1 89 ? -1.263 -12.499 -12.517 1.00 95.69 89 GLN A N 1
ATOM 718 C CA . GLN A 1 89 ? -1.600 -11.210 -13.128 1.00 95.69 89 GLN A CA 1
ATOM 719 C C . GLN A 1 89 ? -1.097 -10.004 -12.332 1.00 95.69 89 GLN A C 1
ATOM 721 O O . GLN A 1 89 ? -0.826 -8.979 -12.940 1.00 95.69 89 GLN A O 1
ATOM 726 N N . VAL A 1 90 ? -0.958 -10.139 -11.010 1.00 96.81 90 VAL A N 1
ATOM 727 C CA . VAL A 1 90 ? -0.400 -9.097 -10.145 1.00 96.81 90 VAL A CA 1
ATOM 728 C C . VAL A 1 90 ? 1.121 -9.167 -10.207 1.00 96.81 90 VAL A C 1
ATOM 730 O O . VAL A 1 90 ? 1.778 -8.198 -10.560 1.00 96.81 90 VAL A O 1
ATOM 733 N N . ARG A 1 91 ? 1.687 -10.356 -9.962 1.00 95.75 91 ARG A N 1
ATOM 734 C CA . ARG A 1 91 ? 3.140 -10.565 -9.868 1.00 95.75 91 ARG A CA 1
ATOM 735 C C . ARG A 1 91 ? 3.915 -10.235 -11.148 1.00 95.75 91 ARG A C 1
ATOM 737 O O . ARG A 1 91 ? 5.105 -9.954 -11.071 1.00 95.75 91 ARG A O 1
ATOM 744 N N . LYS A 1 92 ? 3.285 -10.331 -12.324 1.00 95.56 92 LYS A N 1
ATOM 745 C CA . LYS A 1 92 ? 3.943 -10.007 -13.603 1.00 95.56 92 LYS A CA 1
ATOM 746 C C . LYS A 1 92 ? 4.235 -8.508 -13.765 1.00 95.56 92 LYS A C 1
ATOM 748 O O . LYS A 1 92 ? 5.056 -8.164 -14.607 1.00 95.56 92 LYS A O 1
ATOM 753 N N . GLU A 1 93 ? 3.554 -7.649 -13.008 1.00 96.81 93 GLU A N 1
ATOM 754 C CA . GLU A 1 93 ? 3.769 -6.205 -13.044 1.00 96.81 93 GLU A CA 1
ATOM 755 C C . GLU A 1 93 ? 5.031 -5.875 -12.239 1.00 96.81 93 GLU A C 1
ATOM 757 O O . GLU A 1 93 ? 5.078 -6.102 -11.026 1.00 96.81 93 GLU A O 1
ATOM 762 N N . SER A 1 94 ? 6.068 -5.375 -12.920 1.00 93.44 94 SER A N 1
ATOM 763 C CA . SER A 1 94 ? 7.374 -5.054 -12.317 1.00 93.44 94 SER A CA 1
ATOM 764 C C . SER A 1 94 ? 7.328 -3.826 -11.408 1.00 93.44 94 SER A C 1
ATOM 766 O O . SER A 1 94 ? 8.137 -3.706 -10.488 1.00 93.44 94 SER A O 1
ATOM 768 N N . PHE A 1 95 ? 6.371 -2.932 -11.661 1.00 97.56 95 PHE A N 1
ATOM 769 C CA . PHE A 1 95 ? 6.096 -1.747 -10.863 1.00 97.56 95 PHE A CA 1
ATOM 770 C C . PHE A 1 95 ? 4.630 -1.768 -10.439 1.00 97.56 95 PHE A C 1
ATOM 772 O O . PHE A 1 95 ? 3.736 -1.820 -11.282 1.00 97.56 95 PHE A O 1
ATOM 779 N N . GLN A 1 96 ? 4.380 -1.731 -9.133 1.00 98.19 96 GLN A N 1
ATOM 780 C CA . GLN A 1 96 ? 3.030 -1.736 -8.581 1.00 98.19 96 GLN A CA 1
ATOM 781 C C . GLN A 1 96 ? 2.870 -0.599 -7.574 1.00 98.19 96 GLN A C 1
ATOM 783 O O . GLN A 1 96 ? 3.692 -0.455 -6.671 1.00 98.19 96 GLN A O 1
ATOM 788 N N . VAL A 1 97 ? 1.784 0.164 -7.681 1.00 98.50 97 VAL A N 1
ATOM 789 C CA . VAL A 1 97 ? 1.377 1.177 -6.695 1.00 98.50 97 VAL A CA 1
ATOM 790 C C . VAL A 1 97 ? 0.196 0.639 -5.908 1.00 98.50 97 VAL A C 1
ATOM 792 O O . VAL A 1 97 ? -0.850 0.379 -6.499 1.00 98.50 97 VAL A O 1
ATOM 795 N N . TRP A 1 98 ? 0.364 0.485 -4.598 1.00 98.69 98 TRP A N 1
ATOM 796 C CA . TRP A 1 98 ? -0.654 0.003 -3.673 1.00 98.69 98 TRP A CA 1
ATOM 797 C C . TRP A 1 98 ? -1.199 1.157 -2.840 1.00 98.69 98 TRP A C 1
ATOM 799 O O . TRP A 1 98 ? -0.542 1.615 -1.906 1.00 98.69 98 TRP A O 1
ATOM 809 N N . ASP A 1 99 ? -2.411 1.597 -3.165 1.00 98.56 99 ASP A N 1
ATOM 810 C CA . ASP A 1 99 ? -3.108 2.688 -2.489 1.00 98.56 99 ASP A CA 1
ATOM 811 C C . ASP A 1 99 ? -4.155 2.137 -1.521 1.00 98.56 99 ASP A C 1
ATOM 813 O O . ASP A 1 99 ? -5.198 1.623 -1.933 1.00 98.56 99 ASP A O 1
ATOM 817 N N . LEU A 1 100 ? -3.888 2.263 -0.223 1.00 98.69 100 LEU A N 1
ATOM 818 C CA . LEU A 1 100 ? -4.841 2.017 0.852 1.00 98.69 100 LEU A CA 1
ATOM 819 C C . LEU A 1 100 ? -5.644 3.291 1.118 1.00 98.69 100 LEU A C 1
ATOM 821 O O . LEU A 1 100 ? -5.078 4.368 1.307 1.00 98.69 100 LEU A O 1
ATOM 825 N N . LYS A 1 101 ? -6.968 3.161 1.193 1.00 98.31 101 LYS A N 1
ATOM 826 C CA . LYS A 1 101 ? -7.879 4.278 1.438 1.00 98.31 101 LYS A CA 1
ATOM 827 C C . LYS A 1 101 ? -9.005 3.890 2.382 1.00 98.31 101 LYS A C 1
ATOM 829 O O . LYS A 1 101 ? -9.723 2.930 2.118 1.00 98.31 101 LYS A O 1
ATOM 834 N N . ARG A 1 102 ? -9.208 4.671 3.442 1.00 97.69 102 ARG A N 1
ATOM 835 C CA . ARG A 1 102 ? -10.374 4.571 4.323 1.00 97.69 102 ARG A CA 1
ATOM 836 C C . ARG A 1 102 ? -11.613 5.019 3.558 1.00 97.69 102 ARG A C 1
ATOM 838 O O . ARG A 1 102 ? -11.645 6.114 2.994 1.00 97.69 102 ARG A O 1
ATOM 845 N N . THR A 1 103 ? -12.625 4.165 3.523 1.00 95.69 103 THR A N 1
ATOM 846 C CA . THR A 1 103 ? -13.895 4.441 2.843 1.00 95.69 103 THR A CA 1
ATOM 847 C C . THR A 1 103 ? -14.956 4.902 3.836 1.00 95.69 103 THR A C 1
ATOM 849 O O . THR A 1 103 ? -15.702 5.833 3.536 1.00 95.69 103 THR A O 1
ATOM 852 N N . GLN A 1 104 ? -14.989 4.308 5.032 1.00 93.25 104 GLN A N 1
ATOM 853 C CA . GLN A 1 104 ? -15.903 4.680 6.110 1.00 93.25 104 GLN A CA 1
ATOM 854 C C . GLN A 1 104 ? -15.412 4.128 7.448 1.00 93.25 104 GLN A C 1
ATOM 856 O O . GLN A 1 104 ? -15.240 2.923 7.559 1.00 93.25 104 GLN A O 1
ATOM 861 N N . GLU A 1 105 ? -15.280 4.966 8.482 1.00 92.88 105 GLU A N 1
ATOM 862 C CA . GLU A 1 105 ? -14.872 4.523 9.831 1.00 92.88 105 GLU A CA 1
ATOM 863 C C . GLU A 1 105 ? -13.685 3.551 9.763 1.00 92.88 105 GLU A C 1
ATOM 865 O O . GLU A 1 105 ? -12.638 3.947 9.283 1.00 92.88 105 GLU A O 1
ATOM 870 N N . ASN A 1 106 ? -13.822 2.284 10.158 1.00 95.94 106 ASN A N 1
ATOM 871 C CA . ASN A 1 106 ? -12.741 1.290 10.120 1.00 95.94 106 ASN A CA 1
ATOM 872 C C . ASN A 1 106 ? -12.708 0.439 8.839 1.00 95.94 106 ASN A C 1
ATOM 874 O O . ASN A 1 106 ? -11.992 -0.555 8.782 1.00 95.94 106 ASN A O 1
ATOM 878 N N . VAL A 1 107 ? -13.478 0.803 7.817 1.00 97.69 107 VAL A N 1
ATOM 879 C CA . VAL A 1 107 ? -13.528 0.130 6.516 1.00 97.69 107 VAL A CA 1
ATOM 880 C C . VAL A 1 107 ? -12.553 0.798 5.556 1.00 97.69 107 VAL A C 1
ATOM 882 O O . VAL A 1 107 ? -12.499 2.029 5.449 1.00 97.69 107 VAL A O 1
ATOM 885 N N . PHE A 1 108 ? -11.797 -0.022 4.833 1.00 98.50 108 PHE A N 1
ATOM 886 C CA . PHE A 1 108 ? -10.820 0.426 3.852 1.00 98.50 108 PHE A CA 1
ATOM 887 C C . PHE A 1 108 ? -10.991 -0.312 2.530 1.00 98.50 108 PHE A C 1
ATOM 889 O O . PHE A 1 108 ? -11.512 -1.419 2.477 1.00 98.50 108 PHE A O 1
ATOM 896 N N . SER A 1 109 ? -10.472 0.284 1.471 1.00 98.44 109 SER A N 1
ATOM 897 C CA . SER A 1 109 ? -10.243 -0.352 0.180 1.00 98.44 109 SER A CA 1
ATOM 898 C C . SER A 1 109 ? -8.764 -0.224 -0.158 1.00 98.44 109 SER A C 1
ATOM 900 O O . SER A 1 109 ? -8.182 0.837 0.080 1.00 98.44 109 SER A O 1
ATOM 902 N N . ILE A 1 110 ? -8.170 -1.258 -0.744 1.00 98.62 110 ILE A N 1
ATOM 903 C CA . ILE A 1 110 ? -6.829 -1.185 -1.323 1.00 98.62 110 ILE A CA 1
ATOM 904 C C . ILE A 1 110 ? -6.889 -1.420 -2.831 1.00 98.62 110 ILE A C 1
ATOM 906 O O . ILE A 1 110 ? -7.570 -2.334 -3.301 1.00 98.62 110 ILE A O 1
ATOM 910 N N . LEU A 1 111 ? -6.192 -0.579 -3.590 1.00 98.69 111 LEU A N 1
ATOM 911 C CA . LEU A 1 111 ? -6.103 -0.627 -5.046 1.00 98.69 111 LEU A CA 1
ATOM 912 C C . LEU A 1 111 ? -4.643 -0.807 -5.460 1.00 98.69 111 LEU A C 1
ATOM 914 O O . LEU A 1 111 ? -3.789 -0.049 -5.017 1.00 98.69 111 LEU A O 1
ATOM 918 N N . ALA A 1 112 ? -4.377 -1.769 -6.341 1.00 98.56 112 ALA A N 1
ATOM 919 C CA . ALA A 1 112 ? -3.093 -1.909 -7.013 1.00 98.56 112 ALA A CA 1
ATOM 920 C C . ALA A 1 112 ? -3.182 -1.383 -8.451 1.00 98.56 112 ALA A C 1
ATOM 922 O O . ALA A 1 112 ? -4.100 -1.761 -9.192 1.00 98.56 112 ALA A O 1
ATOM 923 N N . THR A 1 113 ? -2.216 -0.564 -8.864 1.00 98.31 113 THR A N 1
ATOM 924 C CA . THR A 1 113 ? -2.027 -0.141 -10.263 1.00 98.31 113 THR A CA 1
ATOM 925 C C . THR A 1 113 ? -0.615 -0.441 -10.758 1.00 98.31 113 THR A C 1
ATOM 927 O O . THR A 1 113 ? 0.276 -0.675 -9.951 1.00 98.31 113 THR A O 1
ATOM 930 N N . ASP A 1 114 ? -0.404 -0.422 -12.072 1.00 95.94 114 ASP A N 1
ATOM 931 C CA . ASP A 1 114 ? 0.873 -0.718 -12.749 1.00 95.94 114 ASP A CA 1
ATOM 932 C C . ASP A 1 114 ? 1.864 0.469 -12.802 1.00 95.94 114 ASP A C 1
ATOM 934 O O . ASP A 1 114 ? 2.808 0.471 -13.589 1.00 95.94 114 ASP A O 1
ATOM 938 N N . GLY A 1 115 ? 1.614 1.541 -12.040 1.00 90.44 115 GLY A N 1
ATOM 939 C CA . GLY A 1 115 ? 2.378 2.796 -12.118 1.00 90.44 115 GLY A CA 1
ATOM 940 C C . GLY A 1 115 ? 1.960 3.739 -13.254 1.00 90.44 115 GLY A C 1
ATOM 941 O O . GLY A 1 115 ? 2.239 4.931 -13.175 1.00 90.44 115 GLY A O 1
ATOM 942 N N . ASN A 1 116 ? 1.197 3.263 -14.244 1.00 93.25 116 ASN A N 1
ATOM 943 C CA . ASN A 1 116 ? 0.595 4.072 -15.315 1.00 93.25 116 ASN A CA 1
ATOM 944 C C . ASN A 1 116 ? -0.909 4.299 -15.096 1.00 93.25 116 ASN A C 1
ATOM 946 O O . ASN A 1 116 ? -1.651 4.602 -16.030 1.00 93.25 116 ASN A O 1
ATOM 950 N N . HIS A 1 117 ? -1.360 4.133 -13.851 1.00 88.81 117 HIS A N 1
ATOM 951 C CA . HIS A 1 117 ? -2.755 4.249 -13.422 1.00 88.81 117 HIS A CA 1
ATOM 952 C C . HIS A 1 117 ? -3.700 3.194 -14.022 1.00 88.81 117 HIS A C 1
ATOM 954 O O . HIS A 1 117 ? -4.919 3.318 -13.877 1.00 88.81 117 HIS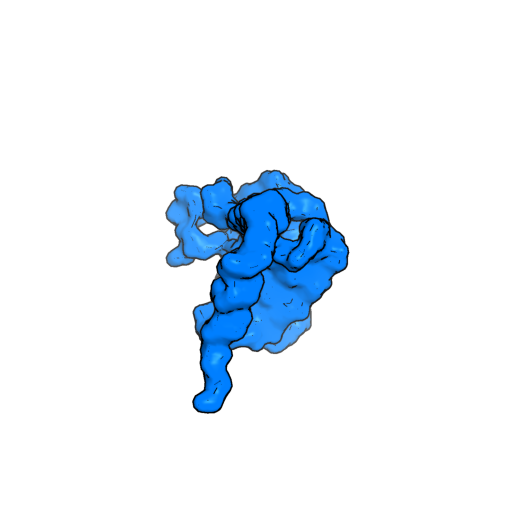 A O 1
ATOM 960 N N . ASN A 1 118 ? -3.178 2.122 -14.630 1.00 95.62 118 ASN A N 1
ATOM 961 C CA . ASN A 1 118 ? -4.015 0.996 -15.024 1.00 95.62 118 ASN A CA 1
ATOM 962 C C . ASN A 1 118 ? -4.258 0.102 -13.810 1.00 95.62 118 ASN A C 1
ATOM 964 O O . ASN A 1 118 ? -3.329 -0.299 -13.110 1.00 95.62 118 ASN A O 1
ATOM 968 N N . ARG A 1 119 ? -5.526 -0.225 -13.548 1.00 97.56 119 ARG A N 1
ATOM 969 C CA . ARG A 1 119 ? -5.909 -1.085 -12.423 1.00 97.56 119 ARG A CA 1
ATOM 970 C C . ARG A 1 119 ? -5.421 -2.519 -12.641 1.00 97.56 119 ARG A C 1
ATOM 972 O O . ARG A 1 119 ? -5.781 -3.144 -13.635 1.00 97.56 119 ARG A O 1
ATOM 979 N N . VAL A 1 120 ? -4.719 -3.053 -11.644 1.00 97.88 120 VAL A N 1
ATOM 980 C CA . VAL A 1 120 ? -4.237 -4.441 -11.594 1.00 97.88 120 VAL A CA 1
ATOM 981 C C . VAL A 1 120 ? -5.175 -5.297 -10.741 1.00 97.88 120 VAL A C 1
ATOM 983 O O . VAL A 1 120 ? -5.755 -6.263 -11.228 1.00 97.88 120 VAL A O 1
ATOM 986 N N . THR A 1 121 ? -5.399 -4.916 -9.481 1.00 98.44 121 THR A N 1
ATOM 987 C CA . THR A 1 121 ? -6.336 -5.598 -8.573 1.00 98.44 121 THR A CA 1
ATOM 988 C C . THR A 1 121 ? -6.885 -4.630 -7.524 1.00 98.44 121 THR A C 1
ATOM 990 O O . THR A 1 121 ? -6.388 -3.515 -7.381 1.00 98.44 121 THR A O 1
ATOM 993 N N . SER A 1 122 ? -7.939 -5.016 -6.806 1.00 98.25 122 SER A N 1
ATOM 994 C CA . SER A 1 122 ? -8.387 -4.295 -5.612 1.00 98.25 122 SER A CA 1
ATOM 995 C C . SER A 1 122 ? -9.034 -5.239 -4.611 1.00 98.25 122 SER A C 1
ATOM 997 O O . SER A 1 122 ? -9.566 -6.284 -4.983 1.00 98.25 122 SER A O 1
ATOM 999 N N . GLN A 1 123 ? -9.037 -4.837 -3.346 1.00 98.38 123 GLN A N 1
ATOM 1000 C 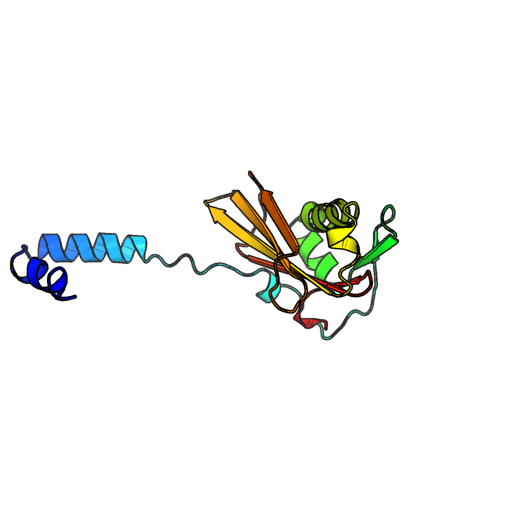CA . GLN A 1 123 ? -9.641 -5.595 -2.261 1.00 98.38 123 GLN A CA 1
ATOM 1001 C C . GLN A 1 123 ? -10.307 -4.649 -1.259 1.00 98.38 123 GLN A C 1
ATOM 1003 O O . GLN A 1 123 ? -9.718 -3.655 -0.842 1.00 98.38 123 GLN A O 1
ATOM 1008 N N . GLU A 1 124 ? -11.522 -4.994 -0.841 1.00 98.31 124 GLU A N 1
ATOM 1009 C CA . GLU A 1 124 ? -12.168 -4.362 0.308 1.00 98.31 124 GLU A CA 1
ATOM 1010 C C . GLU A 1 124 ? -11.653 -4.991 1.606 1.00 98.31 124 GLU A C 1
ATOM 1012 O O . GLU A 1 124 ? -11.469 -6.207 1.711 1.00 98.31 124 GLU A O 1
ATOM 1017 N N . ILE A 1 125 ? -11.433 -4.148 2.604 1.00 98.25 125 ILE A N 1
ATOM 1018 C CA . ILE A 1 125 ? -10.967 -4.490 3.942 1.00 98.25 125 ILE A CA 1
ATOM 1019 C C . ILE A 1 125 ? -12.101 -4.088 4.893 1.00 98.25 125 ILE A C 1
ATOM 1021 O O . ILE A 1 125 ? -12.235 -2.909 5.231 1.00 98.25 125 ILE A O 1
ATOM 1025 N N . PRO A 1 126 ? -12.946 -5.048 5.319 1.00 97.12 126 PRO A N 1
ATOM 1026 C CA . PRO A 1 126 ? -14.140 -4.755 6.111 1.00 97.12 126 PRO A CA 1
ATOM 1027 C C . PRO A 1 126 ? -13.849 -4.106 7.465 1.00 97.12 126 PRO A C 1
ATOM 1029 O O . PRO A 1 126 ? -14.734 -3.483 8.044 1.00 97.12 126 PRO A O 1
ATOM 1032 N N . PHE A 1 127 ? -12.637 -4.293 7.993 1.00 97.25 127 PHE A N 1
ATOM 1033 C CA . PHE A 1 127 ? -12.214 -3.717 9.259 1.00 97.25 127 PHE A CA 1
ATOM 1034 C C . PHE A 1 127 ? -10.685 -3.609 9.344 1.00 97.25 127 PHE A C 1
ATOM 1036 O O . PHE A 1 127 ? -9.979 -4.578 9.062 1.00 97.25 127 PHE A O 1
ATOM 1043 N N . SER A 1 128 ? -10.185 -2.459 9.792 1.00 97.31 128 SER A N 1
ATOM 1044 C CA . SER A 1 128 ? -8.813 -2.240 10.249 1.00 97.31 128 SER A CA 1
ATOM 1045 C C . SER A 1 128 ? -8.767 -1.082 11.249 1.00 97.31 128 SER A C 1
ATOM 1047 O O . SER A 1 128 ? -9.507 -0.107 11.130 1.00 97.31 128 SER A O 1
ATOM 1049 N N . ASP A 1 129 ? -7.868 -1.182 12.218 1.00 95.88 129 ASP A N 1
ATOM 1050 C CA . ASP A 1 129 ? -7.517 -0.148 13.191 1.00 95.88 129 ASP A CA 1
ATOM 1051 C C . ASP A 1 129 ? -6.372 0.764 12.713 1.00 95.88 129 ASP A C 1
ATOM 1053 O O . ASP A 1 129 ? -5.838 1.550 13.497 1.00 95.88 129 ASP A O 1
ATOM 1057 N N . PHE A 1 130 ? -6.005 0.699 11.426 1.00 97.88 130 PHE A N 1
ATOM 1058 C CA . PHE A 1 130 ? -4.972 1.551 10.842 1.00 97.88 130 PHE A CA 1
ATOM 1059 C C . PHE A 1 130 ? -5.241 3.033 11.167 1.00 97.88 130 PHE A C 1
ATOM 1061 O O . PHE A 1 130 ? -6.354 3.509 10.933 1.00 97.88 130 PHE A O 1
ATOM 1068 N N . PRO A 1 131 ? -4.264 3.787 11.703 1.00 97.25 131 PRO A N 1
ATOM 1069 C CA . PRO A 1 131 ? -4.525 5.091 12.322 1.00 97.25 131 PRO A CA 1
ATOM 1070 C C . PRO A 1 131 ? -4.695 6.251 11.328 1.00 97.25 131 PRO A C 1
ATOM 1072 O O . PRO A 1 131 ? -5.151 7.330 11.712 1.00 97.25 131 PRO A O 1
ATOM 1075 N N . TYR A 1 132 ? -4.337 6.046 10.059 1.00 97.25 132 TYR A N 1
ATOM 1076 C CA . TYR A 1 132 ? -4.424 7.045 8.990 1.00 97.25 132 TYR A CA 1
ATOM 1077 C C . TYR A 1 132 ? -5.540 6.705 8.000 1.00 97.25 132 TYR A C 1
ATOM 1079 O O . TYR A 1 132 ? -6.110 5.619 8.032 1.00 97.25 132 TYR A O 1
ATOM 1087 N N . ASP A 1 133 ? -5.884 7.643 7.127 1.00 97.38 133 ASP A N 1
ATOM 1088 C CA . ASP A 1 133 ? -6.938 7.462 6.125 1.00 97.38 133 ASP A CA 1
ATOM 1089 C C . ASP A 1 133 ? -6.386 7.018 4.771 1.00 97.38 133 ASP A C 1
ATOM 1091 O O . ASP A 1 133 ? -7.108 6.422 3.975 1.00 97.38 133 ASP A O 1
ATOM 1095 N N . LEU A 1 134 ? -5.117 7.324 4.500 1.00 97.88 134 LEU A N 1
ATOM 1096 C CA . LEU A 1 134 ? -4.425 6.991 3.261 1.00 97.88 134 LEU A CA 1
ATOM 1097 C C . LEU A 1 134 ? -3.042 6.422 3.566 1.00 97.88 134 LEU A C 1
ATOM 1099 O O . LEU A 1 134 ? -2.384 6.874 4.505 1.00 97.88 134 LEU A O 1
ATOM 1103 N N . ALA A 1 1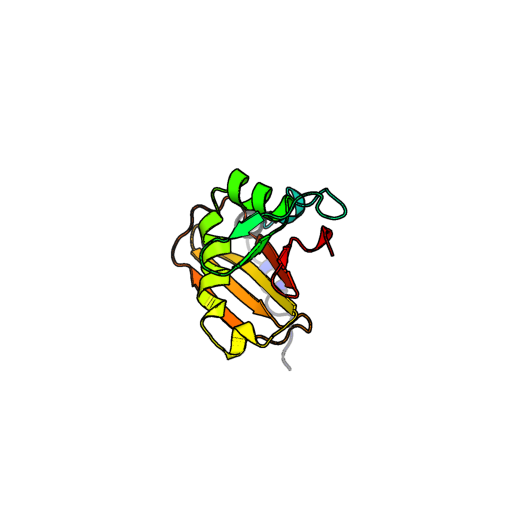35 ? -2.600 5.476 2.748 1.00 98.19 135 ALA A N 1
ATOM 1104 C CA . ALA A 1 135 ? -1.203 5.079 2.649 1.00 98.19 135 ALA A CA 1
ATOM 1105 C C . ALA A 1 135 ? -0.925 4.553 1.240 1.00 98.19 135 ALA A C 1
ATOM 1107 O O . ALA A 1 135 ? -1.736 3.811 0.689 1.00 98.19 135 ALA A O 1
ATOM 1108 N N . THR A 1 136 ? 0.229 4.899 0.690 1.00 98.12 136 THR A N 1
ATOM 1109 C CA . THR A 1 136 ? 0.714 4.407 -0.596 1.00 98.12 136 THR A CA 1
ATOM 1110 C C . THR A 1 136 ? 2.035 3.681 -0.381 1.00 98.12 136 THR A C 1
ATOM 1112 O O . THR A 1 136 ? 2.963 4.238 0.210 1.00 98.12 136 THR A O 1
ATOM 1115 N N . ILE A 1 137 ? 2.123 2.445 -0.870 1.00 98.19 137 ILE A N 1
ATOM 1116 C CA . ILE A 1 137 ? 3.347 1.633 -0.881 1.00 98.19 137 ILE A CA 1
ATOM 1117 C C . ILE A 1 137 ? 3.602 1.191 -2.318 1.00 98.19 137 ILE A C 1
ATOM 1119 O O . ILE A 1 137 ? 2.682 0.775 -3.020 1.00 98.19 137 ILE A O 1
ATOM 1123 N N . TRP A 1 138 ? 4.842 1.281 -2.774 1.00 98.00 138 TRP A N 1
ATOM 1124 C CA . TRP A 1 138 ? 5.252 0.781 -4.080 1.00 98.00 138 TRP A CA 1
ATOM 1125 C C . TRP A 1 138 ? 5.916 -0.578 -3.928 1.00 98.00 138 TRP A C 1
ATOM 1127 O O . TRP A 1 138 ? 6.673 -0.784 -2.986 1.00 98.00 138 TRP A O 1
ATOM 1137 N N . LEU A 1 139 ? 5.642 -1.500 -4.850 1.00 98.00 139 LEU A N 1
ATOM 1138 C CA . LEU A 1 139 ? 6.426 -2.717 -5.038 1.00 98.00 139 LEU A CA 1
ATOM 1139 C C . LEU A 1 139 ? 7.160 -2.590 -6.370 1.00 98.00 139 LEU A C 1
ATOM 1141 O O . LEU A 1 139 ? 6.525 -2.622 -7.424 1.00 98.00 139 LEU A O 1
ATOM 1145 N N . VAL A 1 140 ? 8.481 -2.451 -6.313 1.00 96.56 140 VAL A N 1
ATOM 1146 C CA . VAL A 1 140 ? 9.337 -2.308 -7.495 1.00 96.56 140 VAL A CA 1
ATOM 1147 C C . VAL A 1 140 ? 10.403 -3.388 -7.464 1.00 96.56 140 VAL A C 1
ATOM 1149 O O . VAL A 1 140 ? 11.156 -3.481 -6.497 1.00 96.56 140 VAL A O 1
ATOM 1152 N N . ASP A 1 141 ? 10.431 -4.243 -8.488 1.00 93.19 141 ASP A N 1
ATOM 1153 C CA . ASP A 1 141 ? 11.423 -5.320 -8.648 1.00 93.19 141 ASP A CA 1
ATOM 1154 C C . ASP A 1 141 ? 11.631 -6.180 -7.382 1.00 93.19 141 ASP A C 1
ATOM 1156 O O . ASP A 1 141 ? 12.729 -6.631 -7.053 1.00 93.19 141 ASP A O 1
ATOM 1160 N N . GLY A 1 142 ? 10.543 -6.427 -6.649 1.00 94.69 142 GLY A N 1
ATOM 1161 C CA . GLY A 1 142 ? 10.545 -7.242 -5.435 1.00 94.69 142 GLY A CA 1
ATOM 1162 C C . GLY A 1 142 ? 10.892 -6.498 -4.135 1.00 94.69 142 GLY A C 1
ATOM 1163 O O . GLY A 1 142 ? 10.999 -7.141 -3.087 1.00 94.69 142 GLY A O 1
ATOM 1164 N N . CYS A 1 143 ? 11.037 -5.173 -4.187 1.00 96.94 143 CYS A N 1
ATOM 1165 C CA . CYS A 1 143 ? 11.257 -4.299 -3.039 1.00 96.94 143 CYS A CA 1
ATOM 1166 C C . CYS A 1 143 ? 10.019 -3.438 -2.748 1.00 96.94 143 CYS A C 1
ATOM 1168 O O . CYS A 1 143 ? 9.554 -2.705 -3.621 1.00 96.94 143 CYS A O 1
ATOM 1170 N N . LEU A 1 144 ? 9.489 -3.524 -1.525 1.00 97.75 144 LEU A N 1
ATOM 1171 C CA . LEU A 1 144 ? 8.466 -2.607 -1.030 1.00 97.75 144 LEU A CA 1
ATOM 1172 C C . LEU A 1 144 ? 9.119 -1.331 -0.497 1.00 97.75 144 LEU A C 1
ATOM 1174 O O . LEU A 1 144 ? 9.994 -1.402 0.365 1.00 97.75 144 LEU A O 1
ATOM 1178 N N . MET A 1 145 ? 8.651 -0.179 -0.960 1.00 96.94 145 MET A N 1
ATOM 1179 C CA . MET A 1 145 ? 9.172 1.136 -0.578 1.00 96.94 145 MET A CA 1
ATOM 1180 C C . MET A 1 145 ? 8.064 2.188 -0.534 1.00 96.94 145 MET A C 1
ATOM 1182 O O . MET A 1 145 ? 6.989 1.995 -1.108 1.00 96.94 145 MET A O 1
ATOM 1186 N N . LEU A 1 146 ? 8.302 3.304 0.150 1.00 96.50 146 LEU A N 1
ATOM 1187 C CA . LEU A 1 146 ? 7.422 4.469 0.066 1.00 96.50 146 LEU A CA 1
ATOM 1188 C C . LEU A 1 146 ? 7.777 5.322 -1.167 1.00 96.50 146 LEU A C 1
ATOM 1190 O O . LEU A 1 146 ? 8.927 5.315 -1.598 1.00 96.50 146 LEU A O 1
ATOM 1194 N N . PRO A 1 147 ? 6.829 6.103 -1.725 1.00 94.75 147 PRO A N 1
ATOM 1195 C CA . PRO A 1 147 ? 7.068 6.921 -2.919 1.00 94.75 147 PRO A CA 1
ATOM 1196 C C . PRO A 1 147 ? 8.224 7.921 -2.804 1.00 94.75 147 PRO A C 1
ATOM 1198 O O . PRO A 1 147 ? 8.798 8.300 -3.814 1.00 94.75 147 PRO A O 1
ATOM 1201 N N . SER A 1 148 ? 8.547 8.383 -1.593 1.00 92.50 148 SER A N 1
ATOM 1202 C CA . SER A 1 148 ? 9.654 9.315 -1.351 1.00 92.50 148 SER A CA 1
ATOM 1203 C C . SER A 1 148 ? 11.039 8.661 -1.421 1.00 92.50 148 SER A C 1
ATOM 1205 O O . SER A 1 148 ? 12.038 9.373 -1.415 1.00 92.50 148 SER A O 1
ATOM 1207 N N . GLU A 1 149 ? 11.109 7.329 -1.482 1.00 88.75 149 GLU A N 1
ATOM 1208 C CA . GLU A 1 149 ? 12.362 6.565 -1.510 1.00 88.75 149 GLU A CA 1
ATOM 1209 C C . GLU A 1 149 ? 12.798 6.141 -2.924 1.00 88.75 149 GLU A C 1
ATOM 1211 O O . GLU A 1 149 ? 13.876 5.560 -3.063 1.00 88.75 149 GLU A O 1
ATOM 1216 N N . TYR A 1 150 ? 11.976 6.403 -3.946 1.00 84.50 150 TYR A N 1
ATOM 1217 C CA . TYR A 1 150 ? 12.229 6.070 -5.353 1.00 84.50 150 TYR A CA 1
ATOM 1218 C C . TYR A 1 150 ? 12.708 7.292 -6.141 1.00 84.50 150 TYR A C 1
ATOM 1220 O O . TYR A 1 150 ? 13.712 7.160 -6.877 1.00 84.50 150 TYR A O 1
#

Solvent-accessible surface area (backbone atoms only — not comparable to full-atom values): 8566 Å² total; per-residue (Å²): 137,84,76,93,57,68,71,71,63,64,60,80,79,53,57,70,67,56,51,51,46,49,49,47,54,50,50,58,71,55,58,69,78,72,75,43,50,43,64,82,81,35,40,92,44,88,47,62,94,52,76,46,69,44,87,90,79,68,36,34,30,26,50,42,42,49,49,43,23,63,77,46,70,36,56,63,57,59,51,48,59,53,59,49,50,73,39,68,82,50,53,70,46,58,38,33,37,38,40,39,36,55,76,52,91,44,23,32,40,36,39,33,21,53,75,79,78,47,79,67,51,72,48,80,37,85,67,53,82,60,85,50,34,30,40,59,42,32,38,45,83,57,34,34,34,36,79,63,46,114